Protein 3BN6 (pdb70)

B-factor: mean 21.2, std 8.84, range [9.17, 51.88]

Nearest PDB structures (foldseek):
  2pqs-assembly3_C  TM=9.966E-01  e=1.106E-31  Bos taurus
  1czt-assembly1_A  TM=9.789E-01  e=1.974E-21  Homo sapiens
  1sdd-assembly1_B  TM=9.673E-01  e=2.395E-19  Bos taurus
  4bxs-assembly1_V  TM=9.488E-01  e=1.202E-17  Pseudonaja textilis
  7kbt-assembly1_A  TM=9.574E-01  e=3.475E-16  Sus scrofa

Foldseek 3Di:
DFAWLALAVCPQPLVQKQKPAFAAVVPDPVRTLGRSLQAAPQDDQNRWTFHNDADLPMKIKGFSPDKFWFWKKKKFFADHPNRWKEFQKWWKWFAAPVPDIDTDDDVPDPDHDIGGHDDTGHDIDMDTRPDIDIHRMMMIGGDGMDPTYIIHMTITGD

Solvent-accessible surface area: 7582 Å² total; per-residue (Å²): 73,82,114,74,26,4,0,108,92,93,97,6,55,74,173,35,4,58,20,43,32,68,36,76,12,175,62,89,86,74,47,4,1,49,14,60,60,0,12,11,60,37,144,53,162,36,17,0,0,1,0,76,70,67,37,57,83,16,63,0,21,1,15,15,32,54,94,63,112,0,11,0,0,24,0,4,0,2,132,22,148,63,109,60,12,28,0,36,17,0,64,0,1,45,10,79,79,17,114,89,70,70,63,6,78,55,106,92,43,106,140,21,67,94,3,73,9,6,139,30,12,92,58,93,62,117,14,87,4,148,55,39,12,120,0,80,23,0,35,0,22,0,53,40,75,81,76,57,0,0,0,5,0,3,0,10,0,81

Sequence (158 aa):
CTEPLGLKDNTIPNKQITASSYYKTWGLSAFSWFPYYARLDNQGKFNAWTAQTNSASEWLQIDLGSQKRVTGIITQGARDFGHIQYVAAYRVAYGDDGVTWTEYKDPGASESKIFPGNMDNNSHKKNIFETPFQARFVRIQPVAWHNRITLRVELLGC

Secondary structure (DSSP, 8-state):
--EE-SSTTS-S-GGGEEES---BGGG-GGGB--GGG-BTT--SSS-SEE-SS--TT--EEEEEEEEEEEEEEEEE-EEETTEEEEEEEEEEEEESSSSS-EE---TT-SS---EE--SSSS--EEEEEEEEEEEEEEEEEEEEEESB-EEEEEEEE-

CATH classification: 2.60.120.260

Structure (mmCIF, N/CA/C/O backbone):
data_3BN6
#
_entry.id   3BN6
#
_cell.length_a   31.909
_cell.length_b   56.033
_cell.length_c   79.670
_cell.angle_alpha   90.000
_cell.angle_beta   90.000
_cell.angle_gamma   90.000
#
_symmetry.space_group_name_H-M   'P 21 21 21'
#
loop_
_entity.id
_entity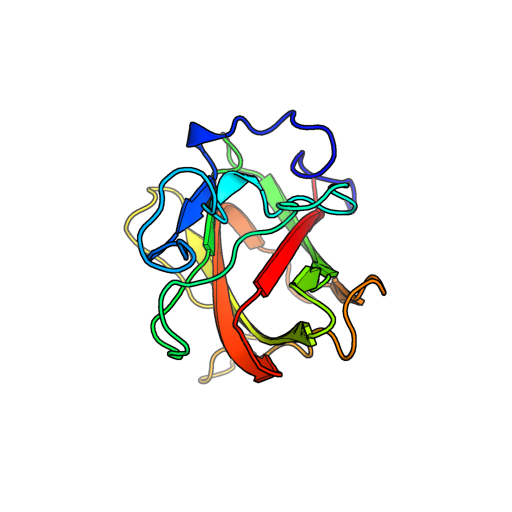.type
_entity.pdbx_description
1 polymer Lactadherin
2 water water
#
loop_
_atom_site.group_PDB
_atom_site.id
_atom_site.type_symbol
_atom_site.label_atom_id
_atom_site.label_alt_id
_atom_site.label_comp_id
_atom_site.label_asym_id
_atom_site.label_entity_id
_atom_site.label_seq_id
_atom_site.pdbx_PDB_ins_code
_atom_site.Cartn_x
_atom_site.Cartn_y
_atom_site.Cartn_z
_atom_site.occupancy
_atom_site.B_iso_or_equiv
_atom_site.auth_seq_id
_atom_site.auth_comp_id
_atom_site.auth_asym_id
_atom_site.auth_atom_id
_atom_site.pdbx_PDB_model_num
ATOM 1 N N . CYS A 1 1 ? 9.831 17.422 26.580 1.00 21.26 1 CYS A N 1
ATOM 2 C CA . CYS A 1 1 ? 10.586 17.261 25.304 1.00 19.47 1 CYS A CA 1
ATOM 3 C C . CYS A 1 1 ? 10.366 15.873 24.697 1.00 19.05 1 CYS A C 1
ATOM 4 O O . CYS A 1 1 ? 11.318 15.165 24.360 1.00 17.90 1 CYS A O 1
ATOM 7 N N . THR A 1 2 ? 9.100 15.484 24.569 1.00 19.57 2 THR A N 1
ATOM 8 C CA . THR A 1 2 ? 8.744 14.197 23.970 1.00 21.04 2 THR A CA 1
ATOM 9 C C . THR A 1 2 ? 7.625 14.416 22.958 1.00 21.82 2 THR A C 1
ATOM 10 O O . THR A 1 2 ? 6.764 13.557 22.769 1.00 22.53 2 THR A O 1
ATOM 14 N N . GLU A 1 3 ? 7.653 15.573 22.304 1.00 20.99 3 GLU A N 1
ATOM 15 C CA . GLU A 1 3 ? 6.647 15.929 21.310 1.00 22.09 3 GLU A CA 1
ATOM 16 C C . GLU A 1 3 ? 6.959 15.379 19.923 1.00 19.10 3 GLU A C 1
ATOM 17 O O . GLU A 1 3 ? 8.122 15.240 19.545 1.00 17.79 3 GLU A O 1
ATOM 23 N N . PRO A 1 4 ? 5.915 15.044 19.150 1.00 18.33 4 PRO A N 1
ATOM 24 C CA . PRO A 1 4 ? 6.128 14.521 17.798 1.00 16.85 4 PRO A CA 1
ATOM 25 C C . PRO A 1 4 ? 6.849 15.602 17.001 1.00 17.06 4 PRO A C 1
ATOM 26 O O . PRO A 1 4 ? 6.474 16.778 17.068 1.00 16.61 4 PRO A O 1
ATOM 30 N N . LEU A 1 5 ? 7.874 15.216 16.247 1.00 15.45 5 LEU A N 1
ATOM 31 C CA . LEU A 1 5 ? 8.642 16.194 15.493 1.00 16.53 5 LEU A CA 1
ATOM 32 C C . LEU A 1 5 ? 8.157 16.503 14.080 1.00 17.72 5 LEU A C 1
ATOM 33 O O . LEU A 1 5 ? 8.824 17.226 13.340 1.00 19.45 5 LEU A O 1
ATOM 38 N N . GLY A 1 6 ? 7.000 15.964 13.701 1.00 17.28 6 GLY A N 1
ATOM 39 C CA . GLY A 1 6 ? 6.460 16.287 12.392 1.00 18.58 6 GLY A CA 1
ATOM 40 C C . GLY A 1 6 ? 6.282 15.246 11.307 1.00 17.46 6 GLY A C 1
ATOM 41 O O . GLY A 1 6 ? 5.939 15.597 10.180 1.00 18.32 6 GLY A O 1
ATOM 42 N N . LEU A 1 7 ? 6.503 13.975 11.605 1.00 17.51 7 LEU A N 1
ATOM 43 C CA . LEU A 1 7 ? 6.329 12.973 10.566 1.00 16.54 7 LEU A CA 1
ATOM 44 C C . LEU A 1 7 ? 4.852 12.644 10.342 1.00 17.53 7 LEU A C 1
ATOM 45 O O . LEU A 1 7 ? 4.362 12.690 9.211 1.00 16.87 7 LEU A O 1
ATOM 50 N N . LYS A 1 8 ? 4.136 12.352 11.422 1.00 18.08 8 LYS A N 1
ATOM 51 C CA . LYS A 1 8 ? 2.728 11.982 11.314 1.00 19.42 8 LYS A CA 1
ATOM 52 C C . LYS A 1 8 ? 1.782 13.042 10.757 1.00 20.47 8 LYS A C 1
ATOM 53 O O . LYS A 1 8 ? 0.854 12.707 10.018 1.00 21.73 8 LYS A O 1
ATOM 59 N N . ASP A 1 9 ? 1.998 14.310 11.096 1.00 19.71 9 ASP A N 1
ATOM 60 C CA . ASP A 1 9 ? 1.098 15.353 10.605 1.00 21.58 9 ASP A CA 1
ATOM 61 C C . ASP A 1 9 ? 1.561 16.048 9.330 1.00 22.40 9 ASP A C 1
ATOM 62 O O . ASP A 1 9 ? 1.041 17.107 8.967 1.00 22.65 9 ASP A O 1
ATOM 67 N N . ASN A 1 10 ? 2.533 15.445 8.653 1.00 20.92 10 ASN A N 1
ATOM 68 C CA . ASN A 1 10 ? 3.064 15.974 7.400 1.00 22.80 10 ASN A CA 1
ATOM 69 C C . ASN A 1 10 ? 3.769 17.328 7.493 1.00 22.14 10 ASN A C 1
ATOM 70 O O . ASN A 1 10 ? 3.981 17.976 6.470 1.00 24.02 10 ASN A O 1
ATOM 75 N N . THR A 1 11 ? 4.131 17.772 8.694 1.00 22.34 11 THR A N 1
ATOM 76 C CA . THR A 1 11 ? 4.820 19.055 8.803 1.00 22.13 11 THR A CA 1
ATOM 77 C C . THR A 1 11 ? 6.208 18.939 8.174 1.00 20.84 11 THR A C 1
ATOM 78 O O . THR A 1 11 ? 6.741 19.913 7.644 1.00 21.57 11 THR A O 1
ATOM 82 N N . ILE A 1 12 ? 6.794 17.747 8.242 1.00 19.68 12 ILE A N 1
ATOM 83 C CA . ILE A 1 12 ? 8.086 17.502 7.609 1.00 17.96 12 ILE A CA 1
ATOM 84 C C . ILE A 1 12 ? 7.680 17.145 6.180 1.00 17.79 12 ILE A C 1
ATOM 85 O O . ILE A 1 12 ? 6.940 16.180 5.964 1.00 17.14 12 ILE A O 1
ATOM 90 N N . PRO A 1 13 ? 8.140 17.922 5.188 1.00 16.85 13 PRO A N 1
ATOM 91 C CA . PRO A 1 13 ? 7.786 17.652 3.790 1.00 18.19 13 PRO A CA 1
ATOM 92 C C . PRO A 1 13 ? 8.377 16.372 3.221 1.00 18.37 13 PRO A C 1
ATOM 93 O O . PRO A 1 13 ? 9.437 15.921 3.652 1.00 17.99 13 PRO A O 1
ATOM 97 N N . ASN A 1 14 ? 7.686 15.799 2.240 1.00 17.57 14 ASN A N 1
ATOM 98 C CA . ASN A 1 14 ? 8.130 14.564 1.608 1.00 16.48 14 ASN A CA 1
ATOM 99 C C . ASN A 1 14 ? 9.591 14.555 1.159 1.00 16.76 14 ASN A C 1
ATOM 100 O O . ASN A 1 14 ? 10.290 13.564 1.349 1.00 16.90 14 ASN A O 1
ATOM 105 N N . LYS A 1 15 ? 10.058 15.646 0.559 1.00 17.41 15 LYS A N 1
ATOM 106 C CA . LYS A 1 15 ? 11.434 15.683 0.080 1.00 16.76 15 LYS A CA 1
ATOM 107 C C . LYS A 1 15 ? 12.482 15.542 1.180 1.00 16.24 15 LYS A C 1
ATOM 108 O O . LYS A 1 15 ? 13.651 15.280 0.892 1.00 16.79 15 LYS A O 1
ATOM 114 N N . GLN A 1 16 ? 12.075 15.711 2.433 1.00 16.32 16 GLN A N 1
ATOM 115 C CA . GLN A 1 16 ? 13.024 15.583 3.532 1.00 15.67 16 GLN A CA 1
ATOM 116 C C . GLN A 1 16 ? 13.102 14.161 4.087 1.00 15.31 16 GLN A C 1
ATOM 117 O O . GLN A 1 16 ? 13.837 13.895 5.036 1.00 14.35 16 GLN A O 1
ATOM 123 N N . ILE A 1 17 ? 12.343 13.246 3.493 1.00 15.06 17 ILE A N 1
ATOM 124 C CA . ILE A 1 17 ? 12.383 11.851 3.921 1.00 15.01 17 ILE A CA 1
ATOM 125 C C . ILE A 1 17 ? 12.892 11.027 2.742 1.00 16.30 17 ILE A C 1
ATOM 126 O O . ILE A 1 17 ? 12.217 10.891 1.719 1.00 15.81 17 ILE A O 1
ATOM 131 N N . THR A 1 18 ? 14.093 10.487 2.892 1.00 15.74 18 THR A N 1
ATOM 132 C CA . THR A 1 18 ? 14.723 9.698 1.842 1.00 17.37 18 THR A CA 1
ATOM 133 C C . THR A 1 18 ? 15.140 8.329 2.353 1.00 16.69 18 THR A C 1
ATOM 134 O O . THR A 1 18 ? 15.000 8.028 3.535 1.00 15.55 18 THR A O 1
ATOM 138 N N . ALA A 1 19 ? 15.653 7.496 1.457 1.00 17.27 19 ALA A N 1
ATOM 139 C CA . ALA A 1 19 ? 16.081 6.163 1.847 1.00 17.14 19 ALA A CA 1
ATOM 140 C C . ALA A 1 19 ? 17.107 5.596 0.881 1.00 19.27 19 ALA A C 1
ATOM 141 O O . ALA A 1 19 ? 17.312 6.127 -0.213 1.00 20.00 19 ALA A O 1
ATOM 143 N N . SER A 1 20 ? 17.754 4.517 1.307 1.00 19.70 20 SER A N 1
ATOM 144 C CA . SER A 1 20 ? 18.756 3.841 0.498 1.00 20.62 20 SER A CA 1
ATOM 145 C C . SER A 1 20 ? 18.113 3.375 -0.801 1.00 21.08 20 SER A C 1
ATOM 146 O O . SER A 1 20 ? 18.766 3.306 -1.842 1.00 21.77 20 SER A O 1
ATOM 149 N N . SER A 1 21 ? 16.825 3.061 -0.720 1.00 20.91 21 SER A N 1
ATOM 150 C CA . SER A 1 21 ? 16.052 2.603 -1.866 1.00 21.20 21 SER A CA 1
ATOM 151 C C . SER A 1 21 ? 14.606 2.449 -1.420 1.00 22.50 21 SER A C 1
ATOM 152 O O . SER A 1 21 ? 14.305 2.540 -0.233 1.00 21.43 21 SER A O 1
ATOM 155 N N . TYR A 1 22 ? 13.708 2.232 -2.372 1.00 22.66 22 TYR A N 1
ATOM 156 C CA . TYR A 1 22 ? 12.314 2.017 -2.031 1.00 22.33 22 TYR A CA 1
ATOM 157 C C . TYR A 1 22 ? 11.745 0.985 -2.988 1.00 22.82 22 TYR A C 1
ATOM 158 O O . TYR A 1 22 ? 12.148 0.902 -4.150 1.00 22.23 22 TYR A O 1
ATOM 167 N N . TYR A 1 23 ? 10.818 0.192 -2.471 1.00 22.33 23 TYR A N 1
ATOM 168 C CA . TYR A 1 23 ? 10.191 -0.894 -3.207 1.00 24.68 23 TYR A CA 1
ATOM 169 C C . TYR A 1 23 ? 9.097 -0.499 -4.195 1.00 25.96 23 TYR A C 1
ATOM 170 O O . TYR A 1 23 ? 8.315 0.421 -3.954 1.00 23.42 23 TYR A O 1
ATOM 179 N N . LYS A 1 24 ? 9.063 -1.219 -5.314 1.00 28.21 24 LYS A N 1
ATOM 180 C CA . LYS A 1 24 ? 8.069 -1.024 -6.367 1.00 31.62 24 LYS A CA 1
ATOM 181 C C . LYS A 1 24 ? 7.610 -2.416 -6.784 1.00 31.95 24 LYS A C 1
ATOM 182 O O . LYS A 1 24 ? 8.370 -3.147 -7.418 1.00 32.97 24 LYS A O 1
ATOM 188 N N . THR A 1 25 ? 6.386 -2.792 -6.430 1.00 34.01 25 THR A N 1
ATOM 189 C CA . THR A 1 25 ? 5.892 -4.111 -6.803 1.00 37.52 25 THR A CA 1
ATOM 190 C C . THR A 1 25 ? 6.080 -4.268 -8.310 1.00 39.03 25 THR A C 1
ATOM 191 O O . THR A 1 25 ? 5.688 -3.396 -9.088 1.00 38.62 25 THR A O 1
ATOM 195 N N . TRP A 1 26 ? 6.689 -5.383 -8.707 1.00 39.69 26 TRP A N 1
ATOM 196 C CA . TRP A 1 26 ? 6.990 -5.669 -10.107 1.00 41.06 26 TRP A CA 1
ATOM 197 C C . TRP A 1 26 ? 7.321 -4.438 -10.949 1.00 40.89 26 TRP A C 1
ATOM 198 O O . TRP A 1 26 ? 6.781 -4.246 -12.037 1.00 42.68 26 TRP A O 1
ATOM 209 N N . GLY A 1 27 ? 8.223 -3.613 -10.422 1.00 39.62 27 GLY A N 1
ATOM 210 C CA . GLY A 1 27 ? 8.674 -2.415 -11.110 1.00 38.64 27 GLY A CA 1
ATOM 211 C C . GLY A 1 27 ? 7.654 -1.383 -11.556 1.00 37.92 27 GLY A C 1
ATOM 212 O O . GLY A 1 27 ? 7.983 -0.514 -12.360 1.00 40.14 27 GLY A O 1
ATOM 213 N N . LEU A 1 28 ? 6.430 -1.453 -11.045 1.00 37.43 28 LEU A N 1
ATOM 214 C CA . LEU A 1 28 ? 5.407 -0.488 -11.440 1.00 35.79 28 LEU A CA 1
ATOM 215 C C . LEU A 1 28 ? 5.369 0.737 -10.530 1.00 35.13 28 LEU A C 1
ATOM 216 O O . LEU A 1 28 ? 5.191 0.615 -9.318 1.00 33.97 28 LEU A O 1
ATOM 221 N N . SER A 1 29 ? 5.541 1.913 -11.127 1.00 32.60 29 SER A N 1
ATOM 222 C CA . SER A 1 29 ? 5.509 3.173 -10.390 1.00 30.45 29 SER A CA 1
ATOM 223 C C . SER A 1 29 ? 4.255 3.237 -9.519 1.00 27.63 29 SER A C 1
ATOM 224 O O . SER A 1 29 ? 4.264 3.827 -8.436 1.00 25.83 29 SER A O 1
ATOM 227 N N . ALA A 1 30 ? 3.182 2.615 -9.997 1.00 26.49 30 ALA A N 1
ATOM 228 C CA . ALA A 1 30 ? 1.910 2.594 -9.283 1.00 25.32 30 ALA A CA 1
ATOM 229 C C . ALA A 1 30 ? 1.993 1.869 -7.942 1.00 25.51 30 ALA A C 1
ATOM 230 O O . ALA A 1 30 ? 1.199 2.132 -7.042 1.00 25.42 30 ALA A O 1
ATOM 232 N N . PHE A 1 31 ? 2.956 0.962 -7.812 1.00 25.01 31 PHE A N 1
ATOM 233 C CA . PHE A 1 31 ? 3.129 0.203 -6.575 1.00 24.88 31 PHE A CA 1
ATOM 234 C C . PHE A 1 31 ? 4.383 0.621 -5.820 1.00 23.89 31 PHE A C 1
ATOM 235 O O . PHE A 1 31 ? 5.143 -0.220 -5.336 1.00 24.01 31 PHE A O 1
ATOM 243 N N . SER A 1 32 ? 4.592 1.928 -5.724 1.00 22.10 32 SER A N 1
ATOM 244 C CA . SER A 1 32 ? 5.751 2.474 -5.031 1.00 20.32 32 SER A CA 1
ATOM 245 C C . SER A 1 32 ? 5.490 2.660 -3.543 1.00 18.10 32 SER A C 1
ATOM 246 O O . SER A 1 32 ? 4.455 3.188 -3.144 1.00 17.32 32 SER A O 1
ATOM 249 N N . TRP A 1 33 ? 6.435 2.210 -2.729 1.00 17.50 33 TRP A N 1
ATOM 250 C CA . TRP A 1 33 ? 6.341 2.367 -1.284 1.00 16.98 33 TRP A CA 1
ATOM 251 C C . TRP A 1 33 ? 7.386 3.424 -0.951 1.00 15.78 33 TRP A C 1
ATOM 252 O O . TRP A 1 33 ? 8.436 3.131 -0.380 1.00 17.03 33 TRP A O 1
ATOM 263 N N . PHE A 1 34 ? 7.082 4.663 -1.334 1.00 15.77 34 PHE A N 1
ATOM 264 C CA . PHE A 1 34 ? 7.982 5.797 -1.141 1.00 14.60 34 PHE A CA 1
ATOM 265 C C . PHE A 1 34 ? 8.497 6.002 0.280 1.00 16.03 34 PHE A C 1
ATOM 266 O O . PHE A 1 34 ? 7.798 5.736 1.254 1.00 14.43 34 PHE A O 1
ATOM 274 N N . PRO A 1 35 ? 9.738 6.499 0.408 1.00 15.17 35 PRO A N 1
ATOM 275 C CA . PRO A 1 35 ? 10.318 6.735 1.730 1.00 14.43 35 PRO A CA 1
ATOM 276 C C . PRO A 1 35 ? 9.448 7.672 2.562 1.00 14.50 35 PRO A C 1
ATOM 277 O O . PRO A 1 35 ? 9.293 7.478 3.772 1.00 15.37 35 PRO A O 1
ATOM 281 N N . TYR A 1 36 ? 8.860 8.674 1.913 1.00 14.26 36 TYR A N 1
ATOM 282 C CA . TYR A 1 36 ? 8.027 9.633 2.632 1.00 15.09 36 TYR A CA 1
ATOM 283 C C . TYR A 1 36 ? 6.653 9.125 3.064 1.00 13.40 36 TYR A C 1
ATOM 284 O O . TYR A 1 36 ? 5.843 9.881 3.600 1.00 14.51 36 TYR A O 1
ATOM 293 N N . TYR A 1 37 ? 6.394 7.842 2.837 1.00 14.42 37 TYR A N 1
ATOM 294 C CA . TYR A 1 37 ? 5.143 7.239 3.282 1.00 14.28 37 TYR A CA 1
ATOM 295 C C . TYR A 1 37 ? 5.381 6.687 4.685 1.00 14.47 37 TYR A C 1
ATOM 296 O O . TYR A 1 37 ? 4.455 6.229 5.344 1.00 14.94 37 TYR A O 1
ATOM 305 N N . ALA A 1 38 ? 6.634 6.726 5.133 1.00 14.10 38 ALA A N 1
ATOM 306 C CA . ALA A 1 38 ? 6.996 6.194 6.445 1.00 14.07 38 ALA A CA 1
ATOM 307 C C . ALA A 1 38 ? 6.583 7.127 7.578 1.00 14.14 38 ALA A C 1
ATOM 308 O O . ALA A 1 38 ? 7.419 7.580 8.351 1.00 14.28 38 ALA A O 1
ATOM 310 N N . ARG A 1 39 ? 5.286 7.395 7.679 1.00 13.71 39 ARG A N 1
ATOM 311 C CA . ARG A 1 39 ? 4.762 8.290 8.704 1.00 13.27 39 ARG A CA 1
ATOM 312 C C . ARG A 1 39 ? 3.778 7.541 9.600 1.00 14.39 39 ARG A C 1
ATOM 313 O O . ARG A 1 39 ? 2.911 6.819 9.110 1.00 15.31 39 ARG A O 1
ATOM 321 N N . LEU A 1 40 ? 3.920 7.721 10.911 1.00 12.98 40 LEU A N 1
ATOM 322 C CA . LEU A 1 40 ? 3.071 7.042 11.880 1.00 12.25 40 LEU A CA 1
ATOM 323 C C . LEU A 1 40 ? 1.587 7.158 11.529 1.00 13.78 40 LEU A C 1
ATOM 324 O O . LEU A 1 40 ? 1.100 8.231 11.163 1.00 14.32 40 LEU A O 1
ATOM 329 N N . ASP A 1 41 ? 0.881 6.037 11.642 1.00 13.17 41 ASP A N 1
ATOM 330 C CA . ASP A 1 41 ? -0.548 5.959 11.344 1.00 13.76 41 ASP A CA 1
ATOM 331 C C . ASP A 1 41 ? -0.972 6.325 9.923 1.00 13.73 41 ASP A C 1
ATOM 332 O O . ASP A 1 41 ? -2.135 6.654 9.690 1.00 15.92 41 ASP A O 1
ATOM 337 N N . ASN A 1 42 ? -0.041 6.257 8.975 1.00 14.55 42 ASN A N 1
ATOM 338 C CA . ASN A 1 42 ? -0.371 6.538 7.581 1.00 15.42 42 ASN A CA 1
ATOM 339 C C . ASN A 1 42 ? -1.404 5.476 7.186 1.00 17.29 42 ASN A C 1
ATOM 340 O O . ASN A 1 42 ? -1.246 4.301 7.528 1.00 16.13 42 ASN A O 1
ATOM 345 N N . GLN A 1 43 ? -2.455 5.887 6.479 1.00 17.39 43 GLN A N 1
ATOM 346 C CA . GLN A 1 43 ? -3.529 4.975 6.075 1.00 18.94 43 GLN A CA 1
ATOM 347 C C . GLN A 1 43 ? -3.538 4.651 4.582 1.00 19.84 43 GLN A C 1
ATOM 348 O O . GLN A 1 43 ? -3.065 5.435 3.764 1.00 21.45 43 GLN A O 1
ATOM 354 N N . GLY A 1 44 ? -4.088 3.493 4.232 1.00 21.25 44 GLY A N 1
ATOM 355 C CA . GLY A 1 44 ? -4.177 3.128 2.828 1.00 22.35 44 GLY A CA 1
ATOM 356 C C . GLY A 1 44 ? -3.325 1.981 2.323 1.00 23.86 44 GLY A C 1
ATOM 357 O O . GLY A 1 44 ? -2.513 1.410 3.048 1.00 23.29 44 GLY A O 1
ATOM 358 N N . LYS A 1 45 ? -3.526 1.652 1.050 1.00 24.33 45 LYS A N 1
ATOM 359 C CA . LYS A 1 45 ? -2.808 0.573 0.377 1.00 26.01 45 LYS A CA 1
ATOM 360 C C . LYS A 1 45 ? -1.292 0.739 0.455 1.00 25.73 45 LYS A C 1
ATOM 361 O O . LYS A 1 45 ? -0.577 -0.176 0.865 1.00 26.46 45 LYS A O 1
ATOM 367 N N . PHE A 1 46 ? -0.805 1.907 0.052 1.00 23.81 46 PHE A N 1
ATOM 368 C CA . PHE A 1 46 ? 0.626 2.193 0.088 1.00 22.60 46 PHE A CA 1
ATOM 369 C C . PHE A 1 46 ? 0.814 3.200 1.208 1.00 21.96 46 PHE A C 1
ATOM 370 O O . PHE A 1 46 ? 0.860 4.409 0.983 1.00 23.11 46 PHE A O 1
ATOM 378 N N . ASN A 1 47 ? 0.923 2.676 2.424 1.00 19.44 47 ASN A N 1
ATOM 379 C CA . ASN A 1 47 ? 1.028 3.509 3.611 1.00 17.76 47 ASN A CA 1
ATOM 380 C C . ASN A 1 47 ? 2.307 3.369 4.421 1.00 15.94 47 ASN A C 1
ATOM 381 O O . ASN A 1 47 ? 2.290 3.578 5.632 1.00 15.17 47 ASN A O 1
ATOM 386 N N . ALA A 1 48 ? 3.411 3.038 3.763 1.00 15.16 48 ALA A N 1
ATOM 387 C CA . ALA A 1 48 ? 4.680 2.886 4.463 1.00 14.77 48 ALA A CA 1
ATOM 388 C C . ALA A 1 48 ? 5.842 2.816 3.493 1.00 15.26 48 ALA A C 1
ATOM 389 O O . ALA A 1 48 ? 5.650 2.687 2.283 1.00 15.60 48 ALA A O 1
ATOM 391 N N . TRP A 1 49 ? 7.053 2.925 4.032 1.00 14.66 49 TRP A N 1
ATOM 392 C CA . TRP A 1 49 ? 8.247 2.798 3.221 1.00 14.27 49 TRP A CA 1
ATOM 393 C C . TRP A 1 49 ? 8.654 1.340 3.311 1.00 14.00 49 TRP A C 1
ATOM 394 O O . TRP A 1 49 ? 8.591 0.741 4.383 1.00 14.45 49 TRP A O 1
ATOM 405 N N . THR A 1 50 ? 9.043 0.771 2.180 1.00 13.78 50 THR A N 1
ATOM 406 C CA . THR A 1 50 ? 9.524 -0.600 2.131 1.00 15.01 50 THR A CA 1
ATOM 407 C C . THR A 1 50 ? 10.791 -0.550 1.294 1.00 15.87 50 THR A C 1
ATOM 408 O O . THR A 1 50 ? 10.793 0.008 0.197 1.00 16.30 50 THR A O 1
ATOM 412 N N . ALA A 1 51 ? 11.871 -1.109 1.829 1.00 16.66 51 ALA A N 1
ATOM 413 C CA . ALA A 1 51 ? 13.151 -1.136 1.136 1.00 17.26 51 ALA A CA 1
ATOM 414 C C . ALA A 1 51 ? 13.033 -2.021 -0.104 1.00 17.54 51 ALA A C 1
ATOM 415 O O . ALA A 1 51 ? 12.252 -2.967 -0.118 1.00 18.74 51 ALA A O 1
ATOM 417 N N . GLN A 1 52 ? 13.803 -1.713 -1.143 1.00 19.45 52 GLN A N 1
ATOM 418 C CA . GLN A 1 52 ? 13.756 -2.502 -2.367 1.00 21.02 52 GLN A CA 1
ATOM 419 C C . GLN A 1 52 ? 14.193 -3.936 -2.087 1.00 21.56 52 GLN A C 1
ATOM 420 O O . GLN A 1 52 ? 13.587 -4.885 -2.579 1.00 21.42 52 GLN A O 1
ATOM 426 N N . THR A 1 53 ? 15.243 -4.086 -1.285 1.00 21.84 53 THR A N 1
ATOM 427 C CA . THR A 1 53 ? 15.758 -5.406 -0.939 1.00 23.39 53 THR A CA 1
ATOM 428 C C . THR A 1 53 ? 15.795 -5.595 0.572 1.00 23.15 53 THR A C 1
ATOM 429 O O . THR A 1 53 ? 15.779 -4.621 1.328 1.00 23.90 53 THR A O 1
ATOM 433 N N . ASN A 1 54 ? 15.834 -6.850 1.009 1.00 22.60 54 ASN A N 1
ATOM 434 C CA . ASN A 1 54 ? 15.910 -7.152 2.431 1.00 23.22 54 ASN A CA 1
ATOM 435 C C . ASN A 1 54 ? 17.378 -7.265 2.802 1.00 24.70 54 ASN A C 1
ATOM 436 O O . ASN A 1 54 ? 17.935 -8.361 2.860 1.00 25.87 54 ASN A O 1
ATOM 441 N N . SER A 1 55 ? 18.004 -6.120 3.043 1.00 25.65 55 SER A N 1
ATOM 442 C CA . SER A 1 55 ? 19.413 -6.082 3.398 1.00 27.12 55 SER A CA 1
ATOM 443 C C . SER A 1 55 ? 19.638 -5.164 4.588 1.00 26.95 55 SER A C 1
ATOM 444 O O . SER A 1 55 ? 18.920 -4.182 4.761 1.00 28.62 55 SER A O 1
ATOM 447 N N . ALA A 1 56 ? 20.638 -5.486 5.402 1.00 27.77 56 ALA A N 1
ATOM 448 C CA . ALA A 1 56 ? 20.958 -4.679 6.572 1.00 27.48 56 ALA A CA 1
ATOM 449 C C . ALA A 1 56 ? 21.714 -3.422 6.154 1.00 27.14 56 ALA A C 1
ATOM 450 O O . ALA A 1 56 ? 22.168 -2.652 6.997 1.00 28.64 56 ALA A O 1
ATOM 452 N N . SER A 1 57 ? 21.850 -3.223 4.847 1.00 25.30 57 SER A N 1
ATOM 453 C CA . SER A 1 57 ? 22.540 -2.051 4.326 1.00 24.80 57 SER A CA 1
ATOM 454 C C . SER A 1 57 ? 21.519 -0.994 3.920 1.00 23.12 57 SER A C 1
ATOM 455 O O . SER A 1 57 ? 21.872 0.051 3.374 1.00 22.69 57 SER A O 1
ATOM 458 N N . GLU A 1 58 ? 20.248 -1.273 4.191 1.00 20.59 58 GLU A N 1
ATOM 459 C CA . GLU A 1 58 ? 19.180 -0.336 3.859 1.00 19.78 58 GLU A CA 1
ATOM 460 C C . GLU A 1 58 ? 19.034 0.686 4.983 1.00 18.31 58 GLU A C 1
ATOM 461 O O . GLU A 1 58 ? 19.469 0.452 6.107 1.00 18.31 58 GLU A O 1
ATOM 467 N N . TRP A 1 59 ? 18.426 1.825 4.675 1.00 16.90 59 TRP A N 1
ATOM 468 C CA . TRP A 1 59 ? 18.218 2.863 5.677 1.00 16.65 59 TRP A CA 1
ATOM 469 C C . TRP A 1 59 ? 17.158 3.868 5.261 1.00 14.78 59 TRP A C 1
ATOM 470 O O . TRP A 1 59 ? 16.938 4.102 4.070 1.00 13.51 59 TRP A O 1
ATOM 481 N N . LEU A 1 60 ? 16.489 4.436 6.262 1.00 13.21 60 LEU A N 1
ATOM 482 C CA . LEU A 1 60 ? 15.466 5.454 6.059 1.00 11.89 60 LEU A CA 1
ATOM 483 C C . LEU A 1 60 ? 16.046 6.703 6.707 1.00 13.70 60 LEU A C 1
ATOM 484 O O . LEU A 1 60 ? 16.466 6.662 7.865 1.00 13.74 60 LEU A O 1
ATOM 489 N N . GLN A 1 61 ? 16.069 7.806 5.966 1.00 12.91 61 GLN A N 1
ATOM 490 C CA . GLN A 1 61 ? 16.629 9.047 6.484 1.00 14.08 61 GLN A CA 1
ATOM 491 C C . GLN A 1 61 ? 15.596 10.143 6.642 1.00 13.92 61 GLN A C 1
ATOM 492 O O . GLN A 1 61 ? 14.827 10.429 5.725 1.00 14.04 61 GLN A O 1
ATOM 498 N N . ILE A 1 62 ? 15.592 10.764 7.815 1.00 14.24 62 ILE A N 1
ATOM 499 C CA . ILE A 1 62 ? 14.653 11.834 8.099 1.00 13.47 62 ILE A CA 1
ATOM 500 C C . ILE A 1 62 ? 15.377 13.142 8.364 1.00 12.92 62 ILE A C 1
ATOM 501 O O . ILE A 1 62 ? 16.193 13.237 9.280 1.00 13.35 62 ILE A O 1
ATOM 506 N N . ASP A 1 63 ? 15.076 14.148 7.552 1.00 12.48 63 ASP A N 1
ATOM 507 C CA . ASP A 1 63 ? 15.658 15.471 7.719 1.00 11.79 63 ASP A CA 1
ATOM 508 C C . ASP A 1 63 ? 14.602 16.267 8.486 1.00 13.58 63 ASP A C 1
ATOM 509 O O . ASP A 1 63 ? 13.528 16.554 7.962 1.00 13.62 63 ASP A O 1
ATOM 514 N N . LEU A 1 64 ? 14.895 16.591 9.740 1.00 13.37 64 LEU A N 1
ATOM 515 C CA . LEU A 1 64 ? 13.952 17.335 10.570 1.00 13.74 64 LEU A CA 1
ATOM 516 C C . LEU A 1 64 ? 13.780 18.782 10.119 1.00 14.90 64 LEU A C 1
ATOM 517 O O . LEU A 1 64 ? 12.842 19.459 10.542 1.00 16.21 64 LEU A O 1
ATOM 522 N N . GLY A 1 65 ? 14.692 19.254 9.274 1.00 14.20 65 GLY A N 1
ATOM 523 C CA . GLY A 1 65 ? 14.604 20.618 8.773 1.00 14.44 65 GLY A CA 1
ATOM 524 C C . GLY A 1 65 ? 15.414 21.636 9.556 1.00 14.13 65 GLY A C 1
ATOM 525 O O . GLY A 1 65 ? 15.736 22.709 9.041 1.00 16.26 65 GLY A O 1
ATOM 526 N N . SER A 1 66 ? 15.723 21.307 10.805 1.00 14.77 66 SER A N 1
ATOM 527 C CA . SER A 1 66 ? 16.507 22.169 11.687 1.00 14.74 66 SER A CA 1
ATOM 528 C C . SER A 1 66 ? 17.019 21.299 12.829 1.00 14.70 66 SER A C 1
ATOM 529 O O . SER A 1 66 ? 16.597 20.147 12.964 1.00 13.54 66 SER A O 1
ATOM 532 N N . GLN A 1 67 ? 17.930 21.825 13.643 1.00 14.31 67 GLN A N 1
ATOM 533 C CA . GLN A 1 67 ? 18.442 21.040 14.760 1.00 15.04 67 GLN A CA 1
ATOM 534 C C . GLN A 1 67 ? 17.379 20.862 15.838 1.00 13.12 67 GLN A C 1
ATOM 535 O O . GLN A 1 67 ? 16.708 21.818 16.236 1.00 14.30 67 GLN A O 1
ATOM 541 N N . LYS A 1 68 ? 17.239 19.630 16.308 1.00 12.29 68 LYS A N 1
ATOM 542 C CA . LYS A 1 68 ? 16.265 19.309 17.342 1.00 13.65 68 LYS A CA 1
ATOM 543 C C . LYS A 1 68 ? 16.907 18.403 18.380 1.00 14.24 68 LYS A C 1
ATOM 544 O O . LYS A 1 68 ? 17.957 17.810 18.134 1.00 14.61 68 LYS A O 1
ATOM 550 N N . ARG A 1 69 ? 16.282 18.321 19.548 1.00 12.52 69 ARG A N 1
ATOM 551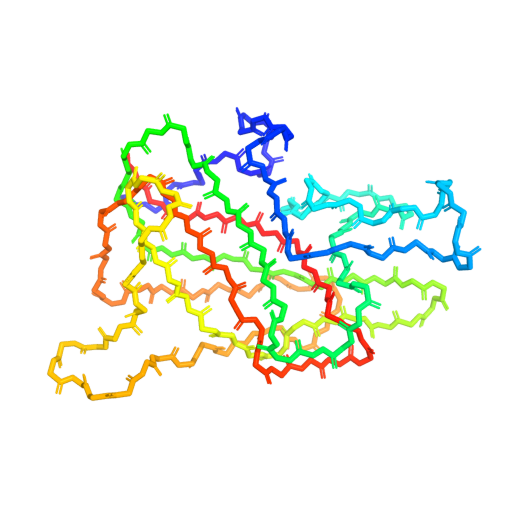 C CA . ARG A 1 69 ? 16.748 17.411 20.581 1.00 12.44 69 ARG A CA 1
ATOM 552 C C . ARG A 1 69 ? 15.851 16.200 20.342 1.00 13.12 69 ARG A C 1
ATOM 553 O O . ARG A 1 69 ? 14.629 16.315 20.401 1.00 13.84 69 ARG A O 1
ATOM 561 N N . VAL A 1 70 ? 16.451 15.052 20.047 1.00 12.76 70 VAL A N 1
ATOM 562 C CA . VAL A 1 70 ? 15.680 13.840 19.784 1.00 13.07 70 VAL A CA 1
ATOM 563 C C . VAL A 1 70 ? 15.749 12.926 21.003 1.00 13.09 70 VAL A C 1
ATOM 564 O O . VAL A 1 70 ? 16.827 12.483 21.399 1.00 12.93 70 VAL A O 1
ATOM 568 N N . THR A 1 71 ? 14.587 12.641 21.582 1.00 12.99 71 THR A N 1
ATOM 569 C CA . THR A 1 71 ? 14.502 11.830 22.789 1.00 14.24 71 THR A CA 1
ATOM 570 C C . THR A 1 71 ? 13.816 10.483 22.614 1.00 13.85 71 THR A C 1
ATOM 571 O O . THR A 1 71 ? 13.843 9.650 23.520 1.00 14.40 71 THR A O 1
ATOM 575 N N . GLY A 1 72 ? 13.190 10.270 21.465 1.00 12.66 72 GLY A N 1
ATOM 576 C CA . GLY A 1 72 ? 12.513 9.007 21.261 1.00 13.83 72 GLY A CA 1
ATOM 577 C C . GLY A 1 72 ? 12.109 8.751 19.828 1.00 13.85 72 GLY A C 1
ATOM 578 O O . GLY A 1 72 ? 12.270 9.599 18.953 1.00 14.04 72 GLY A O 1
ATOM 579 N N . ILE A 1 73 ? 11.562 7.566 19.597 1.00 12.67 73 ILE A N 1
ATOM 580 C CA . ILE A 1 73 ? 11.130 7.168 18.268 1.00 11.81 73 ILE A CA 1
ATOM 581 C C . ILE A 1 73 ? 10.007 6.152 18.402 1.00 11.50 73 ILE A C 1
ATOM 582 O O . ILE A 1 73 ? 10.001 5.347 19.331 1.00 12.09 73 ILE A O 1
ATOM 587 N N . ILE A 1 74 ? 9.036 6.217 17.495 1.00 10.40 74 ILE A N 1
ATOM 588 C CA . ILE A 1 74 ? 7.923 5.274 17.496 1.00 9.17 74 ILE A CA 1
ATOM 589 C C . ILE A 1 74 ? 7.838 4.692 16.093 1.00 9.46 74 ILE A C 1
ATOM 590 O O . ILE A 1 74 ? 7.917 5.436 15.115 1.00 11.42 74 ILE A O 1
ATOM 595 N N . THR A 1 75 ? 7.683 3.375 15.980 1.00 10.50 75 THR A N 1
ATOM 596 C CA . THR A 1 75 ? 7.577 2.758 14.661 1.00 9.61 75 THR A CA 1
ATOM 597 C C . THR A 1 75 ? 6.438 1.753 14.559 1.00 11.87 75 THR A C 1
ATOM 598 O O . THR A 1 75 ? 5.923 1.259 15.566 1.00 12.41 75 THR A O 1
ATOM 602 N N . GLN A 1 76 ? 6.054 1.480 13.317 1.00 12.79 76 GLN A N 1
ATOM 603 C CA . GLN A 1 76 ? 5.022 0.511 12.974 1.00 12.59 76 GLN A CA 1
ATOM 604 C C . GLN A 1 76 ? 5.522 -0.166 11.711 1.00 12.67 76 GLN A C 1
ATOM 605 O O . GLN A 1 76 ? 6.442 0.323 11.053 1.00 13.43 76 GLN A O 1
ATOM 611 N N . GLY A 1 77 ? 4.902 -1.287 11.375 1.00 13.51 77 GLY A N 1
ATOM 612 C CA . GLY A 1 77 ? 5.238 -1.977 10.146 1.00 14.17 77 GLY A CA 1
ATOM 613 C C . GLY A 1 77 ? 4.062 -1.676 9.232 1.00 16.06 77 GLY A C 1
ATOM 614 O O . GLY A 1 77 ? 3.517 -0.570 9.270 1.00 15.37 77 GLY A O 1
ATOM 615 N N . ALA A 1 78 ? 3.666 -2.644 8.414 1.00 16.32 78 ALA A N 1
ATOM 616 C CA . ALA A 1 78 ? 2.522 -2.472 7.523 1.00 19.20 78 ALA A CA 1
ATOM 617 C C . ALA A 1 78 ? 2.167 -3.816 6.911 1.00 20.58 78 ALA A C 1
ATOM 618 O O . ALA A 1 78 ? 2.840 -4.815 7.156 1.00 19.67 78 ALA A O 1
ATOM 620 N N . ARG A 1 79 ? 1.104 -3.839 6.118 1.00 23.20 79 ARG A N 1
ATOM 621 C CA . ARG A 1 79 ? 0.675 -5.070 5.474 1.00 26.38 79 ARG A CA 1
ATOM 622 C C . ARG A 1 79 ? 0.567 -4.877 3.967 1.00 27.82 79 ARG A C 1
ATOM 623 O O . ARG A 1 79 ? 0.125 -3.829 3.497 1.00 27.83 79 ARG A O 1
ATOM 631 N N . ASP A 1 80 ? 0.988 -5.886 3.214 1.00 28.48 80 ASP A N 1
ATOM 632 C CA . ASP A 1 80 ? 0.915 -5.825 1.762 1.00 29.93 80 ASP A CA 1
ATOM 633 C C . ASP A 1 80 ? 0.395 -7.157 1.236 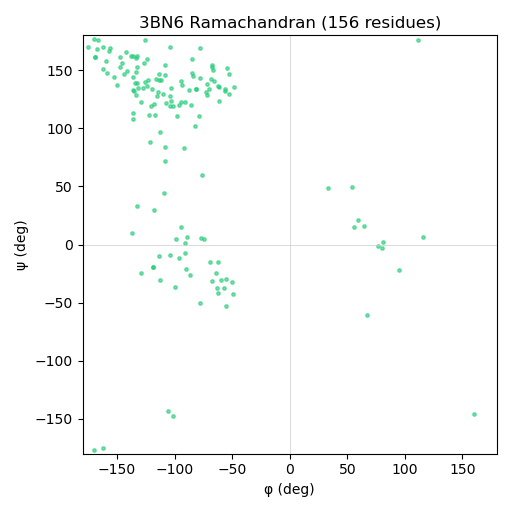1.00 31.63 80 ASP A C 1
ATOM 634 O O . ASP A 1 80 ? 1.057 -8.188 1.353 1.00 30.99 80 ASP A O 1
ATOM 639 N N . PHE A 1 81 ? -0.805 -7.120 0.665 1.00 34.22 81 PHE A N 1
ATOM 640 C CA . PHE A 1 81 ? -1.452 -8.309 0.123 1.00 35.83 81 PHE A CA 1
ATOM 641 C C . PHE A 1 81 ? -1.548 -9.431 1.146 1.00 35.08 81 PHE A C 1
ATOM 642 O O . PHE A 1 81 ? -1.184 -10.573 0.867 1.00 35.04 81 PHE A O 1
ATOM 650 N N . GLY A 1 82 ? -2.039 -9.093 2.334 1.00 34.02 82 GLY A N 1
ATOM 651 C CA . GLY A 1 82 ? -2.197 -10.080 3.385 1.00 33.42 82 GLY A CA 1
ATOM 652 C C . GLY A 1 82 ? -0.924 -10.487 4.102 1.00 31.95 82 GLY A C 1
ATOM 653 O O . GLY A 1 82 ? -0.971 -11.297 5.025 1.00 33.18 82 GLY A O 1
ATOM 654 N N . HIS A 1 83 ? 0.213 -9.936 3.691 1.00 30.58 83 HIS A N 1
ATOM 655 C CA . HIS A 1 83 ? 1.481 -10.278 4.327 1.00 28.61 83 HIS A CA 1
ATOM 656 C C . HIS A 1 83 ? 1.961 -9.223 5.310 1.00 25.34 83 HIS A C 1
ATOM 657 O O . HIS A 1 83 ? 2.202 -8.077 4.933 1.00 25.25 83 HIS A O 1
ATOM 664 N N . ILE A 1 84 ? 2.104 -9.623 6.570 1.00 21.76 84 ILE A N 1
ATOM 665 C CA . ILE A 1 84 ? 2.574 -8.728 7.622 1.00 18.75 84 ILE A CA 1
ATOM 666 C C . ILE A 1 84 ? 4.067 -8.454 7.419 1.00 18.07 84 ILE A C 1
ATOM 667 O O . ILE A 1 84 ? 4.862 -9.380 7.264 1.00 16.21 84 ILE A O 1
ATOM 672 N N . GLN A 1 85 ? 4.440 -7.176 7.417 1.00 16.84 85 GLN A N 1
ATOM 673 C CA . GLN A 1 85 ? 5.833 -6.782 7.223 1.00 16.28 85 GLN A CA 1
ATOM 674 C C . 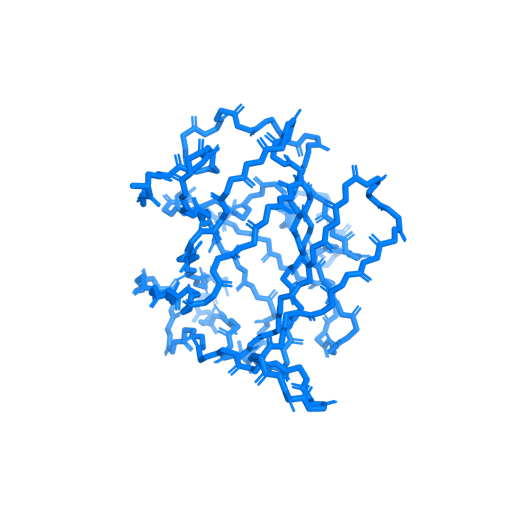GLN A 1 85 ? 6.243 -5.753 8.269 1.00 15.82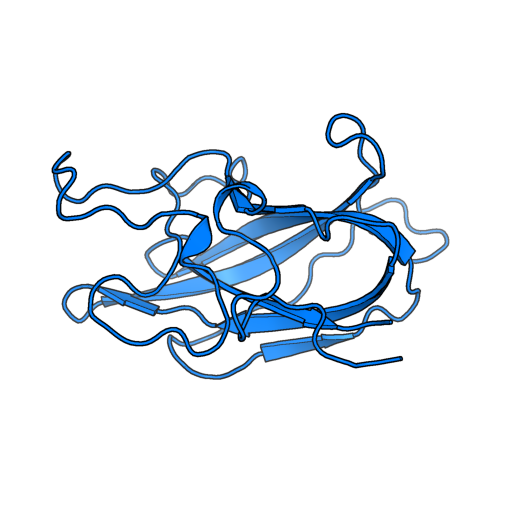 85 GLN A C 1
ATOM 675 O O . GLN A 1 85 ? 5.474 -4.854 8.589 1.00 16.89 85 GLN A O 1
ATOM 681 N N . TYR A 1 86 ? 7.451 -5.886 8.806 1.00 15.70 86 TYR A N 1
ATOM 682 C CA . TYR A 1 86 ? 7.918 -4.937 9.807 1.00 14.00 86 TYR A CA 1
ATOM 683 C C . TYR A 1 86 ? 9.396 -5.083 10.123 1.00 13.14 86 TYR A C 1
ATOM 684 O O . TYR A 1 86 ? 10.016 -6.101 9.809 1.00 12.39 86 TYR A O 1
ATOM 693 N N . VAL A 1 87 ? 9.960 -4.039 10.719 1.00 11.40 87 VAL A N 1
ATOM 694 C CA . VAL A 1 87 ? 11.356 -4.048 11.136 1.00 12.98 87 VAL A CA 1
ATOM 695 C C . VAL A 1 87 ? 11.322 -4.470 12.605 1.00 13.83 87 VAL A C 1
ATOM 696 O O . VAL A 1 87 ? 10.657 -3.831 13.428 1.00 12.96 87 VAL A O 1
ATOM 700 N N . ALA A 1 88 ? 12.029 -5.554 12.918 1.00 13.75 88 ALA A N 1
ATOM 701 C CA . ALA A 1 88 ? 12.065 -6.111 14.270 1.00 12.88 88 ALA A CA 1
ATOM 702 C C . ALA A 1 88 ? 13.164 -5.566 15.173 1.00 12.65 88 ALA A C 1
ATOM 703 O O . ALA A 1 88 ? 13.063 -5.669 16.392 1.00 12.17 88 ALA A O 1
ATOM 705 N N . ALA A 1 89 ? 14.210 -4.999 14.580 1.00 12.18 89 ALA A N 1
ATOM 706 C CA . ALA A 1 89 ? 15.320 -4.432 15.348 1.00 11.21 89 ALA A CA 1
ATOM 707 C C . ALA A 1 89 ? 16.042 -3.439 14.458 1.00 10.52 89 ALA A C 1
ATOM 708 O O . ALA A 1 89 ? 16.115 -3.634 13.244 1.00 12.47 89 ALA A O 1
ATOM 710 N N . TYR A 1 90 ? 16.591 -2.385 15.050 1.00 11.68 90 TYR A N 1
ATOM 711 C CA . TYR A 1 90 ? 17.266 -1.370 14.251 1.00 11.65 90 TYR A CA 1
ATOM 712 C C . TYR A 1 90 ? 18.247 -0.517 15.033 1.00 12.24 90 TYR A C 1
ATOM 713 O O . TYR A 1 90 ? 18.156 -0.406 16.257 1.00 13.13 90 TYR A O 1
ATOM 722 N N . ARG A 1 91 ? 19.194 0.077 14.311 1.00 11.96 91 ARG A N 1
ATOM 723 C CA . ARG A 1 91 ? 20.163 0.980 14.921 1.00 14.08 91 ARG A CA 1
ATOM 724 C C . ARG A 1 91 ? 19.718 2.390 14.530 1.00 13.61 91 ARG A C 1
ATOM 725 O O . ARG A 1 91 ? 18.831 2.550 13.690 1.00 14.78 91 ARG A O 1
ATOM 733 N N . VAL A 1 92 ? 20.330 3.402 15.136 1.00 12.54 92 VAL A N 1
ATOM 734 C CA . VAL A 1 92 ? 20.004 4.795 14.841 1.00 12.26 92 VAL A CA 1
ATOM 735 C C . VAL A 1 92 ? 21.300 5.585 14.669 1.00 12.59 92 VAL A C 1
ATOM 736 O O . VAL A 1 92 ? 22.263 5.376 15.405 1.00 13.38 92 VAL A O 1
ATOM 740 N N . ALA A 1 93 ? 21.322 6.474 13.681 1.00 12.37 93 ALA A N 1
ATOM 741 C CA . ALA A 1 93 ? 22.482 7.320 13.421 1.00 11.77 93 ALA A CA 1
ATOM 742 C C . ALA A 1 93 ? 21.970 8.742 13.237 1.00 13.28 93 ALA A C 1
ATOM 743 O O . ALA A 1 93 ? 20.827 8.941 12.834 1.00 13.26 93 ALA A O 1
ATOM 745 N N . TYR A 1 94 ? 22.806 9.731 13.531 1.00 13.25 94 TYR A N 1
ATOM 746 C CA . TYR A 1 94 ? 22.378 11.119 13.405 1.00 13.15 94 TYR A CA 1
ATOM 747 C C . TYR A 1 94 ? 23.507 12.050 13.001 1.00 13.14 94 TYR A C 1
ATOM 748 O O . TYR A 1 94 ? 24.683 11.724 13.158 1.00 13.35 94 TYR A O 1
ATOM 757 N N . GLY A 1 95 ? 23.136 13.220 12.492 1.00 12.87 95 GLY A N 1
ATOM 758 C CA . GLY A 1 95 ? 24.127 14.188 12.073 1.00 13.19 95 GLY A CA 1
ATOM 759 C C . GLY A 1 95 ? 23.498 15.531 11.762 1.00 14.05 95 GLY A C 1
ATOM 760 O O . GLY A 1 95 ? 22.289 15.708 11.921 1.00 12.93 95 GLY A O 1
ATOM 761 N N . ASP A 1 96 ? 24.314 16.473 11.295 1.00 14.95 96 ASP A N 1
ATOM 762 C CA . ASP A 1 96 ? 23.831 17.816 10.989 1.00 16.45 96 ASP A CA 1
ATOM 763 C C . ASP A 1 96 ? 23.975 18.256 9.535 1.00 17.31 96 ASP A C 1
ATOM 764 O O . ASP A 1 96 ? 23.298 19.189 9.103 1.00 16.54 96 ASP A O 1
ATOM 769 N N . ASP A 1 97 ? 24.854 17.594 8.788 1.00 18.25 97 ASP A N 1
ATOM 770 C CA . ASP A 1 97 ? 25.094 17.949 7.390 1.00 20.85 97 ASP A CA 1
ATOM 771 C C . ASP A 1 97 ? 24.445 16.998 6.390 1.00 22.00 97 ASP A C 1
ATOM 772 O O . ASP A 1 97 ? 24.438 17.271 5.189 1.00 24.27 97 ASP A O 1
ATOM 777 N N . GLY A 1 98 ? 23.911 15.884 6.879 1.00 20.41 98 GLY A N 1
ATOM 778 C CA . GLY A 1 98 ? 23.277 14.921 5.996 1.00 20.34 98 GLY A CA 1
ATOM 779 C C . GLY A 1 98 ? 24.253 13.993 5.286 1.00 20.96 98 GLY A C 1
ATOM 780 O O . GLY A 1 98 ? 23.841 13.162 4.474 1.00 21.44 98 GLY A O 1
ATOM 781 N N . VAL A 1 99 ? 25.543 14.127 5.583 1.00 20.03 99 VAL A N 1
ATOM 782 C CA . VAL A 1 99 ? 26.552 13.279 4.952 1.00 21.36 99 VAL A CA 1
ATOM 783 C C . VAL A 1 99 ? 27.512 12.597 5.931 1.00 20.17 99 VAL A C 1
ATOM 784 O O . VAL A 1 99 ? 28.103 11.574 5.594 1.00 20.96 99 VAL A O 1
ATOM 788 N N . THR A 1 100 ? 27.691 13.164 7.123 1.00 19.71 100 THR A N 1
ATOM 789 C CA . THR A 1 100 ? 28.544 12.529 8.132 1.00 19.79 100 THR A CA 1
ATOM 790 C C . THR A 1 100 ? 27.618 12.113 9.265 1.00 19.06 100 THR A C 1
ATOM 791 O O . THR A 1 100 ? 26.681 12.842 9.615 1.00 16.24 100 THR A O 1
ATOM 795 N N . TRP A 1 101 ? 27.882 10.947 9.843 1.00 17.53 101 TRP A N 1
ATOM 796 C CA . TRP A 1 101 ? 27.011 10.414 10.876 1.00 16.65 101 TRP A CA 1
ATOM 797 C C . TRP A 1 101 ? 27.677 9.901 12.136 1.00 16.99 101 TRP A C 1
ATOM 798 O O . TRP A 1 101 ? 28.871 9.616 12.160 1.00 19.64 101 TRP A O 1
ATOM 809 N N . THR A 1 102 ? 26.864 9.777 13.181 1.00 16.17 102 THR A N 1
ATOM 810 C CA . THR A 1 102 ? 27.299 9.245 14.458 1.00 15.34 102 THR A CA 1
ATOM 811 C C . THR A 1 102 ? 26.280 8.166 14.791 1.00 15.27 102 THR A C 1
ATOM 812 O O . THR A 1 102 ? 25.082 8.435 14.839 1.00 14.36 102 THR A O 1
ATOM 816 N N . GLU A 1 103 ? 26.746 6.938 14.989 1.00 16.55 103 GLU A N 1
ATOM 817 C CA . GLU A 1 103 ? 25.835 5.855 15.329 1.00 16.57 103 GLU A CA 1
ATOM 818 C C . GLU A 1 103 ? 25.554 5.951 16.823 1.00 16.55 103 GLU A C 1
ATOM 819 O O . GLU A 1 103 ? 26.471 6.139 17.626 1.00 15.14 103 GLU A O 1
ATOM 825 N N . TYR A 1 104 ? 24.281 5.849 17.193 1.00 14.64 104 TYR A N 1
ATOM 826 C CA . TYR A 1 104 ? 23.886 5.948 18.592 1.00 15.41 104 TYR A CA 1
ATOM 827 C C . TYR A 1 104 ? 24.503 4.855 19.461 1.00 16.04 104 TYR A C 1
ATOM 828 O O . TYR A 1 104 ? 24.324 3.666 19.197 1.00 14.24 104 TYR A O 1
ATOM 837 N N . LYS A 1 105 ? 25.214 5.279 20.505 1.00 16.25 105 LYS A N 1
ATOM 838 C CA . LYS A 1 105 ? 25.868 4.375 21.453 1.00 16.95 105 LYS A CA 1
ATOM 839 C C . LYS A 1 105 ? 25.637 4.863 22.882 1.00 18.71 105 LYS A C 1
ATOM 840 O O . LYS A 1 105 ? 25.600 6.069 23.131 1.00 18.73 105 LYS A O 1
ATOM 846 N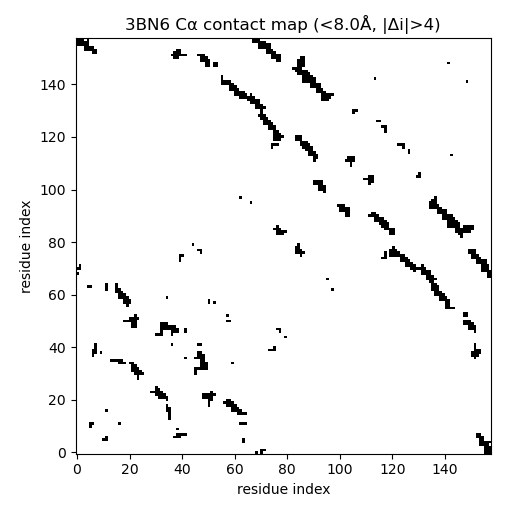 N . ASP A 1 106 ? 25.481 3.935 23.822 1.00 19.55 106 ASP A N 1
ATOM 847 C CA . ASP A 1 106 ? 25.319 4.331 25.218 1.00 21.14 106 ASP A CA 1
ATOM 848 C C . ASP A 1 106 ? 26.666 4.929 25.598 1.00 21.99 106 ASP A C 1
ATOM 849 O O . ASP A 1 106 ? 27.683 4.598 24.988 1.00 22.50 106 ASP A O 1
ATOM 854 N N . PRO A 1 107 ? 26.698 5.821 26.597 1.00 22.22 107 PRO A N 1
ATOM 855 C CA . PRO A 1 107 ? 27.991 6.399 26.972 1.00 23.54 107 PRO A CA 1
ATOM 856 C C . PRO A 1 107 ? 28.994 5.301 27.335 1.00 24.28 107 PRO A C 1
ATOM 857 O O . PRO A 1 107 ? 28.672 4.381 28.088 1.00 25.18 107 PRO A O 1
ATOM 861 N N . GLY A 1 108 ? 30.197 5.394 26.775 1.00 25.62 108 GLY A N 1
ATOM 862 C CA . GLY A 1 108 ? 31.231 4.412 27.056 1.00 25.68 108 GLY A CA 1
ATOM 863 C C . GLY A 1 108 ? 31.148 3.092 26.307 1.00 26.42 108 GLY A C 1
ATOM 864 O O . GLY A 1 108 ? 32.027 2.242 26.461 1.00 27.87 108 GLY A O 1
ATOM 865 N N . ALA A 1 109 ? 30.110 2.907 25.496 1.00 24.94 109 ALA A N 1
ATOM 866 C CA . ALA A 1 109 ? 29.947 1.665 24.744 1.00 23.03 109 ALA A CA 1
ATOM 867 C C . ALA A 1 109 ? 30.740 1.677 23.441 1.00 22.38 109 ALA A C 1
ATOM 868 O O . ALA A 1 109 ? 30.868 2.716 22.790 1.00 22.40 109 ALA A O 1
ATOM 870 N N . SER A 1 110 ? 31.263 0.514 23.062 1.00 20.98 110 SER A N 1
ATOM 871 C CA . SER A 1 110 ? 32.045 0.384 21.835 1.00 21.03 110 SER A CA 1
ATOM 872 C C . SER A 1 110 ? 31.193 -0.114 20.666 1.00 19.85 110 SER A C 1
ATOM 873 O O . SER A 1 110 ? 31.628 -0.083 19.513 1.00 18.25 110 SER A O 1
ATOM 876 N N . GLU A 1 111 ? 29.982 -0.573 20.973 1.00 18.41 111 GLU A N 1
ATOM 877 C CA . GLU A 1 111 ? 29.059 -1.077 19.959 1.00 18.95 111 GLU A CA 1
ATOM 878 C C . GLU A 1 111 ? 27.810 -0.204 19.882 1.00 16.92 111 GLU A C 1
ATOM 879 O O . GLU A 1 111 ? 27.321 0.280 20.901 1.00 16.47 111 GLU A O 1
ATOM 885 N N . SER A 1 112 ? 27.302 -0.002 18.671 1.00 16.45 112 SER A N 1
ATOM 886 C CA . SER A 1 112 ? 26.101 0.801 18.486 1.00 14.82 112 SER A CA 1
ATOM 887 C C . SER A 1 112 ? 24.912 0.053 19.071 1.00 14.74 112 SER A C 1
ATOM 888 O O . SER A 1 112 ? 24.826 -1.169 18.963 1.00 16.07 112 SER A O 1
ATOM 891 N N . LYS A 1 113 ? 23.999 0.789 19.695 1.00 13.70 113 LYS A N 1
ATOM 892 C CA . LYS A 1 113 ? 22.830 0.177 20.311 1.00 13.48 113 LYS A CA 1
ATOM 893 C C . LYS A 1 113 ? 21.827 -0.338 19.290 1.00 12.95 113 LYS A C 1
ATOM 894 O O . LYS A 1 113 ? 21.557 0.314 18.282 1.00 12.76 113 LYS A O 1
ATOM 900 N N . ILE A 1 114 ? 21.288 -1.523 19.551 1.00 12.97 114 ILE A N 1
ATOM 901 C CA . ILE A 1 114 ? 20.272 -2.093 18.681 1.00 12.95 114 ILE A CA 1
ATOM 902 C C . ILE A 1 114 ? 18.966 -1.990 19.464 1.00 12.84 114 ILE A C 1
ATOM 903 O O . ILE A 1 114 ? 18.854 -2.496 20.589 1.00 12.99 114 ILE A O 1
ATOM 908 N N . PHE A 1 115 ? 17.995 -1.297 18.878 1.00 12.42 115 PHE A N 1
ATOM 909 C CA . PHE A 1 115 ? 16.703 -1.100 19.518 1.00 11.62 115 PHE A CA 1
ATOM 910 C C . PHE A 1 115 ? 15.695 -2.142 19.084 1.00 11.46 115 PHE A C 1
ATOM 911 O O . PHE A 1 115 ? 15.653 -2.529 17.917 1.00 11.23 115 PHE A O 1
ATOM 919 N N . PRO A 1 116 ? 14.863 -2.613 20.029 1.00 13.34 116 PRO A N 1
ATOM 920 C CA . PRO A 1 116 ? 13.841 -3.614 19.719 1.00 12.57 116 PRO A CA 1
ATOM 921 C C . PRO A 1 116 ? 12.740 -2.919 18.924 1.00 11.25 116 PRO A C 1
ATOM 922 O O . PRO A 1 116 ? 12.258 -1.847 19.310 1.00 12.90 116 PRO A O 1
ATOM 926 N N . GLY A 1 117 ? 12.355 -3.528 17.810 1.00 10.95 117 GLY A N 1
ATOM 927 C CA . GLY A 1 117 ? 11.343 -2.938 16.957 1.00 11.15 117 GLY A CA 1
ATOM 928 C C . GLY A 1 117 ? 9.967 -3.547 17.098 1.00 10.18 117 GLY A C 1
ATOM 929 O O . GLY A 1 117 ? 9.575 -3.993 18.174 1.00 11.07 117 GLY A O 1
ATOM 930 N N . ASN A 1 118 ? 9.232 -3.562 15.994 1.00 10.60 118 ASN A N 1
ATOM 931 C CA . ASN A 1 118 ? 7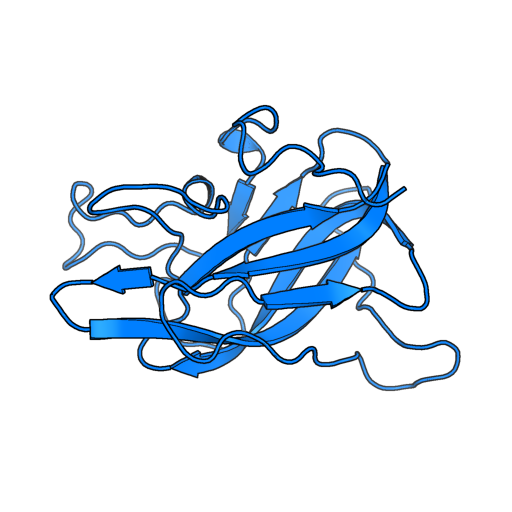.876 -4.092 15.989 1.00 11.30 118 ASN A CA 1
ATOM 932 C C . ASN A 1 118 ? 7.810 -5.610 15.971 1.00 12.68 118 ASN A C 1
ATOM 933 O O . ASN A 1 118 ? 8.819 -6.290 15.772 1.00 13.68 118 ASN A O 1
ATOM 938 N N . MET A 1 119 ? 6.603 -6.127 16.192 1.00 13.93 119 MET A N 1
ATOM 939 C CA . MET A 1 119 ? 6.350 -7.565 16.171 1.00 14.58 119 MET A CA 1
ATOM 940 C C . MET A 1 119 ? 5.052 -7.843 15.413 1.00 16.18 119 MET A C 1
ATOM 941 O O . MET A 1 119 ? 4.541 -8.965 15.413 1.00 15.63 119 MET A O 1
ATOM 946 N N . ASP A 1 120 ? 4.528 -6.803 14.768 1.00 14.11 120 ASP A N 1
ATOM 947 C CA . ASP A 1 120 ? 3.315 -6.911 13.963 1.00 14.99 120 ASP A CA 1
ATOM 948 C C . ASP A 1 120 ? 3.221 -5.717 13.014 1.00 15.01 120 ASP A C 1
ATOM 949 O O . ASP A 1 120 ? 4.137 -4.895 12.956 1.00 15.64 120 ASP A O 1
ATOM 954 N N . ASN A 1 121 ? 2.121 -5.616 12.278 1.00 14.37 121 ASN A N 1
ATOM 955 C CA . ASN A 1 121 ? 1.973 -4.536 11.312 1.00 15.46 121 ASN A CA 1
ATOM 956 C C . ASN A 1 121 ? 1.406 -3.199 11.782 1.00 16.63 121 ASN A C 1
ATOM 957 O O . ASN A 1 121 ? 1.717 -2.174 11.183 1.00 18.01 121 ASN A O 1
ATOM 962 N N . ASN A 1 122 ? 0.600 -3.187 12.841 1.00 15.50 122 ASN A N 1
ATOM 963 C CA . ASN A 1 122 ? -0.009 -1.928 13.291 1.00 17.85 122 ASN A CA 1
ATOM 964 C C . ASN A 1 122 ? 0.291 -1.388 14.687 1.00 15.52 122 ASN A C 1
ATOM 965 O O . ASN A 1 122 ? 0.064 -0.204 14.949 1.00 14.01 122 ASN A O 1
ATOM 970 N N . SER A 1 123 ? 0.773 -2.226 15.595 1.00 14.08 123 SER A N 1
ATOM 971 C CA . SER A 1 123 ? 1.056 -1.738 16.943 1.00 13.99 123 SER A CA 1
ATOM 972 C C . SER A 1 123 ? 2.184 -0.710 16.962 1.00 14.64 123 SER A C 1
ATOM 973 O O . SER A 1 123 ? 3.170 -0.838 16.235 1.00 14.13 123 SER A O 1
ATOM 976 N N . HIS A 1 124 ? 2.030 0.313 17.793 1.00 13.85 124 HIS A N 1
ATOM 977 C CA . HIS A 1 124 ? 3.065 1.332 17.930 1.00 15.00 124 HIS A CA 1
ATOM 978 C C . HIS A 1 124 ? 4.126 0.794 18.887 1.00 15.11 124 HIS A C 1
ATOM 979 O O . HIS A 1 124 ? 3.795 0.260 19.946 1.00 15.55 124 HIS A O 1
ATOM 986 N N . LYS A 1 125 ? 5.396 0.937 18.525 1.00 14.01 125 LYS A N 1
ATOM 987 C CA . LYS A 1 125 ? 6.481 0.488 19.390 1.00 13.98 125 LYS A CA 1
ATOM 988 C C . LYS A 1 125 ? 7.354 1.710 19.649 1.00 11.83 125 LYS A C 1
ATOM 989 O O . LYS A 1 125 ? 8.010 2.212 18.737 1.00 12.84 125 LYS A O 1
ATOM 995 N N . LYS A 1 126 ? 7.351 2.193 20.887 1.00 12.82 126 LYS A N 1
ATOM 996 C CA . LYS A 1 126 ? 8.136 3.370 21.247 1.00 12.65 126 LYS A CA 1
ATOM 997 C C . LYS A 1 126 ? 9.416 3.057 22.007 1.00 14.40 126 LYS A C 1
ATOM 998 O O . LYS A 1 126 ? 9.418 2.247 22.931 1.00 14.42 126 LYS A O 1
ATOM 1004 N N . ASN A 1 127 ? 10.506 3.701 21.604 1.00 12.39 127 ASN A N 1
ATOM 1005 C CA . ASN A 1 127 ? 11.781 3.543 22.290 1.00 14.71 127 ASN A CA 1
ATOM 1006 C C . ASN A 1 127 ? 12.238 4.935 22.695 1.00 16.71 127 ASN A C 1
ATOM 1007 O O . ASN A 1 127 ? 12.132 5.876 21.915 1.00 14.32 127 ASN A O 1
ATOM 1012 N N . ILE A 1 128 ? 12.729 5.062 23.922 1.00 21.55 128 ILE A N 1
ATOM 1013 C CA . ILE A 1 128 ? 13.210 6.346 24.427 1.00 25.21 128 ILE A CA 1
ATOM 1014 C C . ILE A 1 128 ? 14.725 6.280 24.557 1.00 27.08 128 ILE A C 1
ATOM 1015 O O . ILE A 1 128 ? 15.258 5.337 25.147 1.00 29.81 128 ILE A O 1
ATOM 1020 N N . PHE A 1 129 ? 15.416 7.274 24.003 1.00 25.16 129 PHE A N 1
ATOM 1021 C CA . PHE A 1 129 ? 16.873 7.323 24.066 1.00 24.61 129 PHE A CA 1
ATOM 1022 C C . PHE A 1 129 ? 17.289 7.823 25.443 1.00 24.67 129 PHE A C 1
ATOM 1023 O O . PHE A 1 129 ? 17.081 8.994 25.771 1.00 25.63 129 PHE A O 1
ATOM 1031 N N . GLU A 1 130 ? 17.873 6.941 26.248 1.00 21.64 130 GLU A N 1
ATOM 1032 C CA . GLU A 1 130 ? 18.304 7.323 27.589 1.00 21.04 130 GLU A CA 1
ATOM 1033 C C . GLU A 1 130 ? 19.240 8.522 27.522 1.00 19.35 130 GLU A C 1
ATOM 1034 O O . GLU A 1 130 ? 19.303 9.329 28.452 1.00 19.75 130 GLU A O 1
ATOM 1040 N N . THR A 1 131 ? 19.970 8.629 26.417 1.00 18.79 131 THR A N 1
ATOM 1041 C CA . THR A 1 131 ? 20.900 9.733 26.210 1.00 17.75 131 THR A CA 1
ATOM 1042 C C . THR A 1 131 ? 20.487 10.465 24.936 1.00 16.39 131 THR A C 1
ATOM 1043 O O . THR A 1 131 ? 20.957 10.143 23.848 1.00 16.95 131 THR A O 1
ATOM 1047 N N . PRO A 1 132 ? 19.585 11.453 25.058 1.00 15.63 132 PRO A N 1
ATOM 1048 C CA . PRO A 1 132 ? 19.112 12.224 23.906 1.00 14.86 132 PRO A CA 1
ATOM 1049 C C . PRO A 1 132 ? 20.259 12.840 23.115 1.00 15.61 132 PRO A C 1
ATOM 1050 O O . PRO A 1 132 ? 21.328 13.119 23.660 1.00 16.11 132 PRO A O 1
ATOM 1054 N N . PHE A 1 133 ? 20.039 13.043 21.822 1.00 14.67 133 PHE A N 1
ATOM 1055 C CA . PHE A 1 133 ? 21.062 13.658 20.995 1.00 14.14 133 PHE A CA 1
ATOM 1056 C C . PHE A 1 133 ? 20.475 14.849 20.266 1.00 14.23 133 PHE A C 1
ATOM 1057 O O . PHE A 1 133 ? 19.262 14.940 20.074 1.00 14.56 133 PHE A O 1
ATOM 1065 N N . GLN A 1 134 ? 21.347 15.774 19.891 1.00 12.92 134 GLN A N 1
ATOM 1066 C CA . GLN A 1 134 ? 20.946 16.967 19.174 1.00 12.38 134 GLN A CA 1
ATOM 1067 C C . GLN A 1 134 ? 21.346 16.741 17.726 1.00 13.34 134 GLN A C 1
ATOM 1068 O O . GLN A 1 134 ? 22.501 16.410 17.443 1.00 13.05 134 GLN A O 1
ATOM 1074 N N . ALA A 1 135 ? 20.403 16.918 16.807 1.00 10.47 135 ALA A N 1
ATOM 1075 C CA . ALA A 1 135 ? 20.702 16.696 15.399 1.00 12.02 135 ALA A CA 1
ATOM 1076 C C . ALA A 1 135 ? 19.605 17.187 14.469 1.00 12.77 135 ALA A C 1
ATOM 1077 O O . ALA A 1 135 ? 18.468 17.401 14.888 1.00 12.82 135 ALA A O 1
ATOM 1079 N N . ARG A 1 136 ? 19.960 17.368 13.200 1.00 12.83 136 ARG A N 1
ATOM 1080 C CA . ARG A 1 136 ? 18.989 17.777 12.198 1.00 13.57 136 ARG A CA 1
ATOM 1081 C C . ARG A 1 136 ? 18.549 16.546 11.408 1.00 12.74 136 ARG A C 1
ATOM 1082 O O . ARG A 1 136 ? 17.388 16.433 11.021 1.00 12.72 136 ARG A O 1
ATOM 1090 N N . PHE A 1 137 ? 19.486 15.628 11.173 1.00 11.14 137 PHE A N 1
ATOM 1091 C CA . PHE A 1 137 ? 19.206 14.410 10.416 1.00 12.47 137 PHE A CA 1
ATOM 1092 C C . PHE A 1 137 ? 19.272 13.148 11.258 1.00 12.24 137 PHE A C 1
ATOM 1093 O O . PHE A 1 137 ? 20.152 12.997 12.102 1.00 12.93 137 PHE A O 1
ATOM 1101 N N . VAL A 1 138 ? 18.363 12.222 10.978 1.00 12.59 138 VAL A N 1
ATOM 1102 C CA . VAL A 1 138 ? 18.309 10.955 11.690 1.00 12.34 138 VAL A CA 1
ATOM 1103 C C . VAL A 1 138 ? 18.097 9.817 10.699 1.00 12.33 138 VAL A C 1
ATOM 1104 O O . VAL A 1 138 ? 17.265 9.922 9.801 1.00 13.26 138 VAL A O 1
ATOM 1108 N N . ARG A 1 139 ? 18.871 8.747 10.809 1.00 12.38 139 ARG A N 1
ATOM 1109 C CA . ARG A 1 139 ? 18.583 7.625 9.937 1.00 13.06 139 ARG A CA 1
ATOM 1110 C C . ARG A 1 139 ? 18.344 6.381 10.772 1.00 13.03 139 ARG A C 1
ATOM 1111 O O . ARG A 1 139 ? 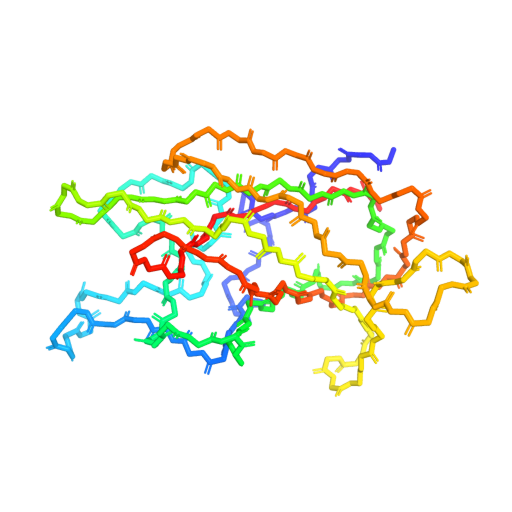18.950 6.184 11.830 1.00 13.26 139 ARG A O 1
ATOM 1119 N N . ILE A 1 140 ? 17.382 5.590 10.320 1.00 12.71 140 ILE A N 1
ATOM 1120 C CA . ILE A 1 140 ? 17.008 4.350 10.974 1.00 12.92 140 ILE A CA 1
ATOM 1121 C C . ILE A 1 140 ? 17.625 3.250 10.130 1.00 13.45 140 ILE A C 1
ATOM 1122 O O . ILE A 1 140 ? 17.384 3.171 8.925 1.00 14.73 140 ILE A O 1
ATOM 1127 N N . GLN A 1 141 ? 18.433 2.415 10.772 1.00 13.33 141 GLN A N 1
ATOM 1128 C CA . GLN A 1 141 ? 19.139 1.335 10.099 1.00 14.66 141 GLN A CA 1
ATOM 1129 C C . GLN A 1 141 ? 18.637 -0.043 10.527 1.00 13.43 141 GLN A C 1
ATOM 1130 O O . GLN A 1 141 ? 19.052 -0.571 11.556 1.00 13.66 141 GLN A O 1
ATOM 1136 N N . PRO A 1 142 ? 17.730 -0.642 9.736 1.00 14.58 142 PRO A N 1
ATOM 1137 C CA . PRO A 1 142 ? 17.175 -1.966 10.044 1.00 15.04 142 PRO A CA 1
ATOM 1138 C C . PRO A 1 142 ? 18.243 -3.051 10.207 1.00 15.38 142 PRO A C 1
ATOM 1139 O O . PRO A 1 142 ? 19.158 -3.159 9.392 1.00 16.50 142 PRO A O 1
ATOM 1143 N N . VAL A 1 143 ? 18.111 -3.847 11.267 1.00 14.37 143 VAL A N 1
ATOM 1144 C CA . VAL A 1 143 ? 19.044 -4.935 11.560 1.00 16.24 143 VAL A CA 1
ATOM 1145 C C . VAL A 1 143 ? 18.341 -6.289 11.411 1.00 15.16 143 VAL A C 1
ATOM 1146 O O . VAL A 1 143 ? 18.968 -7.299 11.079 1.00 15.48 143 VAL A O 1
ATOM 1150 N N . ALA A 1 144 ? 17.037 -6.310 11.674 1.00 13.87 144 ALA A N 1
ATOM 1151 C CA . ALA A 1 144 ? 16.256 -7.539 11.553 1.00 13.84 144 ALA A CA 1
ATOM 1152 C C . ALA A 1 144 ? 14.857 -7.148 11.112 1.00 14.21 144 ALA A C 1
ATOM 1153 O O . ALA A 1 144 ? 14.396 -6.047 11.408 1.00 14.02 144 ALA A O 1
ATOM 1155 N N . TRP A 1 145 ? 14.177 -8.055 10.421 1.00 13.70 145 TRP A N 1
ATOM 1156 C CA . TRP A 1 145 ? 12.845 -7.761 9.902 1.00 15.01 145 TRP A CA 1
ATOM 1157 C C . TRP A 1 145 ? 12.029 -9.027 9.673 1.00 15.15 145 TRP A C 1
ATOM 1158 O O . TRP A 1 145 ? 12.557 -10.133 9.722 1.00 16.48 145 TRP A O 1
ATOM 1169 N N . HIS A 1 146 ? 10.738 -8.845 9.417 1.00 15.02 146 HIS A N 1
ATOM 1170 C CA . HIS A 1 146 ? 9.836 -9.955 9.140 1.00 16.22 146 HIS A CA 1
ATOM 1171 C C . HIS A 1 146 ? 9.241 -9.735 7.750 1.00 16.64 146 HIS A C 1
ATOM 1172 O O . HIS A 1 146 ? 8.569 -8.732 7.509 1.00 18.17 146 HIS A O 1
ATOM 1179 N N . ASN A 1 147 ? 9.497 -10.682 6.849 1.00 18.58 147 ASN A N 1
ATOM 1180 C CA . ASN A 1 147 ? 9.032 -10.636 5.463 1.00 17.89 147 ASN A CA 1
ATOM 1181 C C . ASN A 1 147 ? 9.682 -9.523 4.643 1.00 18.28 147 ASN A C 1
ATOM 1182 O O . ASN A 1 147 ? 10.358 -9.795 3.652 1.00 19.30 147 ASN A O 1
ATOM 1187 N N . ARG A 1 148 ? 9.484 -8.276 5.055 1.00 17.69 148 ARG A N 1
ATOM 1188 C CA . ARG A 1 148 ? 10.068 -7.141 4.347 1.00 17.22 148 ARG A CA 1
ATOM 1189 C C . ARG A 1 148 ? 10.454 -6.020 5.304 1.00 16.52 148 ARG A C 1
ATOM 1190 O O . ARG A 1 148 ? 9.913 -5.917 6.400 1.00 15.47 148 ARG A O 1
ATOM 1198 N N . ILE A 1 149 ? 11.399 -5.188 4.880 1.00 16.30 149 ILE A N 1
ATOM 1199 C CA . ILE A 1 149 ? 11.821 -4.047 5.682 1.00 15.31 149 ILE A CA 1
ATOM 1200 C C . ILE A 1 149 ? 10.782 -2.967 5.397 1.00 15.86 149 ILE A C 1
ATOM 1201 O O . ILE A 1 149 ? 10.814 -2.320 4.348 1.00 16.38 149 ILE A O 1
ATOM 1206 N N . THR A 1 150 ? 9.854 -2.789 6.330 1.00 14.67 150 THR A N 1
ATOM 1207 C CA . THR A 1 150 ? 8.778 -1.818 6.167 1.00 14.65 150 THR A CA 1
ATOM 1208 C C . THR A 1 150 ? 8.633 -0.948 7.410 1.00 14.61 150 THR A C 1
ATOM 1209 O O . THR A 1 150 ? 8.631 -1.450 8.533 1.00 14.85 150 THR A O 1
ATOM 1213 N N . LEU A 1 151 ? 8.497 0.359 7.204 1.00 14.66 151 LEU A N 1
ATOM 1214 C CA . LEU A 1 151 ? 8.397 1.287 8.323 1.00 12.86 151 LEU A CA 1
ATOM 1215 C C . LEU A 1 151 ? 7.422 2.448 8.186 1.00 13.39 151 LEU A C 1
ATOM 1216 O O . LEU A 1 151 ? 7.179 2.958 7.098 1.00 15.04 151 LEU A O 1
ATOM 1221 N N . ARG A 1 152 ? 6.888 2.850 9.332 1.00 13.57 152 ARG A N 1
ATOM 1222 C CA . ARG A 1 152 ? 6.040 4.024 9.479 1.00 13.23 152 ARG A CA 1
ATOM 1223 C C . ARG A 1 152 ? 6.697 4.573 10.737 1.00 13.83 152 ARG A C 1
ATOM 1224 O O . ARG A 1 152 ? 6.938 3.821 11.684 1.00 13.34 152 ARG A O 1
ATOM 1232 N N . VAL A 1 153 ? 7.015 5.864 10.745 1.00 13.36 153 VAL A N 1
ATOM 1233 C CA . VAL A 1 153 ? 7.739 6.435 11.872 1.00 14.10 153 VAL A CA 1
ATOM 1234 C C . VAL A 1 153 ? 7.282 7.796 12.374 1.00 13.15 153 VAL A C 1
ATOM 1235 O O . VAL A 1 153 ? 6.575 8.531 11.692 1.00 14.46 153 VAL A O 1
ATOM 1239 N N . GLU A 1 154 ? 7.701 8.099 13.598 1.00 14.04 154 GLU A N 1
ATOM 1240 C CA . GLU A 1 154 ? 7.497 9.393 14.229 1.00 12.98 154 GLU A CA 1
ATOM 1241 C C . GLU A 1 154 ? 8.691 9.546 15.158 1.00 12.15 154 GLU A C 1
ATOM 1242 O O . GLU A 1 154 ? 9.108 8.584 15.813 1.00 11.12 154 GLU A O 1
ATOM 1248 N N . LEU A 1 155 ? 9.275 10.736 15.181 1.00 12.15 155 LEU A N 1
ATOM 1249 C CA . LEU A 1 155 ? 10.398 10.993 16.067 1.00 11.32 155 LEU A CA 1
ATOM 1250 C C . LEU A 1 155 ? 9.898 11.914 17.172 1.00 13.18 155 LEU A C 1
ATOM 1251 O O . LEU A 1 155 ? 9.026 12.754 16.942 1.00 14.38 155 LEU A O 1
ATOM 1256 N N . LEU A 1 156 ? 10.427 11.732 18.376 1.00 11.19 156 LEU A N 1
ATOM 1257 C CA . LEU A 1 156 ? 10.003 12.523 19.527 1.00 13.13 156 LEU A CA 1
ATOM 1258 C C . LEU A 1 156 ? 11.120 13.422 20.039 1.00 13.63 156 LEU A C 1
ATOM 1259 O O . LEU A 1 156 ? 12.295 13.064 19.982 1.00 13.74 156 LEU A O 1
ATOM 1264 N N . GLY A 1 157 ? 10.749 14.591 20.548 1.00 13.98 157 GLY A N 1
ATOM 1265 C CA . GLY A 1 157 ? 11.751 15.505 21.058 1.00 13.82 157 GLY A CA 1
ATOM 1266 C C . GLY A 1 157 ? 11.232 16.923 21.147 1.00 13.95 157 GLY A C 1
ATOM 1267 O O . GLY A 1 157 ? 10.050 17.145 21.424 1.00 16.45 157 GLY A O 1
ATOM 1268 N N . CYS A 1 158 ? 12.110 17.889 20.903 1.00 13.94 158 CYS A N 1
ATOM 1269 C CA . CYS A 1 158 ? 11.720 19.292 20.969 1.00 14.24 158 CYS A CA 1
ATOM 1270 C C . CYS A 1 158 ? 12.762 20.189 20.316 1.00 14.19 158 CYS A C 1
ATOM 1271 O O . CYS A 1 158 ? 12.400 21.327 19.940 1.00 15.23 158 CYS A O 1
#

Radius of gyration: 14.46 Å; Cα contacts (8 Å, |Δi|>4): 442; chains: 1; bounding box: 36×33×39 Å

InterPro domains:
  IPR000421 Coagulation factor 5/8, C-terminal domain [PF00754] (124-262)
  IPR000421 Coagulation factor 5/8, C-terminal domain [PF00754] (285-424)
  IPR000421 Coagulation factor 5/8, C-terminal domain [PS01285] (155-184)
  IPR000421 Coagulation factor 5/8, C-terminal domain [PS01285] (317-346)
  IPR000421 Coagulation factor 5/8, C-terminal domain [PS01286] (249-265)
  IPR000421 Coagulation factor 5/8, C-terminal domain [PS01286] (411-427)
  IPR000421 Coagulation factor 5/8, C-terminal domain [PS50022] (109-265)
  IPR000421 Coagulation factor 5/8, C-terminal domain [PS50022] (270-427)
  IPR000421 Coagulation factor 5/8, C-terminal domain [SM00231] (108-265)
  IPR000421 Coagulation factor 5/8, C-terminal domain [SM00231] (269-427)
  IPR000421 Coagulation factor 5/8, C-terminal domain [cd00057] (111-264)
  IPR000421 Coagulation factor 5/8, C-terminal domain [cd00057] (272-426)
  IPR000742 EGF-like domain [PF00008] (24-55)
  IPR000742 EGF-like domain [PF00008] (66-103)
  IPR000742 EGF-like domain [PS00022] (47-58)
  IPR000742 EGF-like domain [PS00022] (94-105)
  IPR000742 EGF-like domain [PS01186] (47-58)
  IPR000742 EGF-like domain [PS50026] (20-59)
  IPR000742 EGF-like domain [PS50026] (62-106)
  IPR000742 EGF-like domain [SM00181] (23-59)

Organism: Bos taurus (NCBI:txid9913)